Protein AF-A0A8T0FMI8-F1 (afdb_monomer)

Radius of gyration: 17.63 Å; Cα contacts (8 Å, |Δi|>4): 72; chains: 1; bounding box: 55×47×36 Å

Mean predicted aligned error: 11.27 Å

Sequence (90 aa):
MHTSSEDESTLPLQIYGYNSDLYQNISEAIALQKNQGLVGISVLLQTGDLSNSELRIITSQLHKIIHRVSYVDGEFF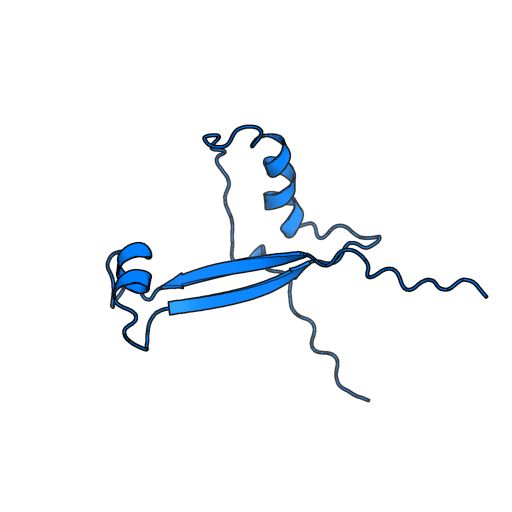IGSIPKIGYSKGS

InterPro domains:
  IPR001148 Alpha carbonic anhydrase domain [PF00194] (2-68)
  IPR036398 Alpha carbonic anhydrase domain superfamily [G3DSA:3.10.200.10] (1-81)
  IPR036398 Alpha carbonic anhydrase domain superfamily [SSF51069] (10-67)

Solvent-accessible surface area (backbone atoms only — not comparable to full-atom values): 6290 Å² total; per-residue (Å²): 138,81,87,87,75,73,77,64,71,66,44,79,48,76,49,78,50,60,43,69,93,82,31,96,46,64,68,56,46,63,74,63,64,60,95,75,47,74,48,79,48,78,44,81,41,66,74,64,101,70,80,60,72,51,48,42,69,59,60,70,52,49,81,73,53,79,51,100,86,52,85,78,93,78,90,86,54,81,82,40,55,80,85,83,78,82,79,78,85,127

Foldseek 3Di:
DDPPPPPQDKDKDKDKFFACVVDVDPVRCVVVPPPDTIDMDIDIDGDDPDDDPLCCQVVVCVVQCPDPPDDDDGDRDPVSDDDDDDDDDD

pLDDT: mean 72.22, std 14.01, range [36.0, 89.94]

Organism: Argiope bruennichi (NCBI:txid94029)

Nearest PDB structures (foldseek):
  7s97-assembly1_C  TM=3.856E-01  e=2.451E+00  Hemiselmis pacifica
  7tja-assembly1_R  TM=3.413E-01  e=5.064E+00  Proteomonas sulcata
  7tlf-assembly2_E  TM=3.661E-01  e=6.594E+00  Proteomonas sulcata
  4v3p-assembly1_SQ  TM=2.045E-01  e=8.585E+00  Triticum aestivum

Secondary structure (DSSP, 8-state):
-----S----EEEEEEEE-TTT-SSHHHHHHH--SSSEEEEEEEE---SS--HHHHHHHHHHTT--STT--------GGGS---PPP---

Structure (mmCIF, N/CA/C/O backbone):
data_AF-A0A8T0FMI8-F1
#
_entry.id   AF-A0A8T0FMI8-F1
#
loop_
_atom_site.group_PDB
_atom_site.id
_atom_site.type_symbol
_atom_site.label_atom_id
_atom_site.label_alt_id
_atom_site.label_comp_id
_atom_site.label_asym_id
_atom_site.label_entity_id
_atom_site.label_seq_id
_atom_site.pdbx_PDB_ins_code
_atom_site.Cartn_x
_atom_site.Cartn_y
_atom_site.Cartn_z
_atom_site.occupancy
_atom_site.B_iso_or_equiv
_atom_site.auth_seq_id
_atom_site.auth_comp_id
_atom_site.auth_asym_id
_atom_site.auth_atom_id
_atom_site.pdbx_PDB_model_num
ATOM 1 N N . MET A 1 1 ? 38.497 -13.594 -11.105 1.00 36.09 1 MET A N 1
ATOM 2 C CA . MET A 1 1 ? 37.475 -13.635 -10.040 1.00 36.09 1 MET A CA 1
ATOM 3 C C . MET A 1 1 ? 36.672 -12.349 -10.137 1.00 36.09 1 MET A C 1
ATOM 5 O O . MET A 1 1 ? 37.190 -11.312 -9.758 1.00 36.09 1 MET A O 1
ATOM 9 N N . HIS A 1 2 ? 35.491 -12.390 -10.755 1.00 36.00 2 HIS A N 1
ATOM 10 C CA . HIS A 1 2 ? 34.528 -11.286 -10.714 1.00 36.00 2 HIS A CA 1
ATOM 11 C C . HIS A 1 2 ? 33.522 -11.644 -9.624 1.00 36.00 2 HIS A C 1
ATOM 13 O O . HIS A 1 2 ? 32.842 -12.663 -9.723 1.00 36.00 2 HIS A O 1
ATOM 19 N N . THR A 1 3 ? 33.498 -10.868 -8.548 1.00 44.38 3 THR A N 1
ATOM 20 C CA . THR A 1 3 ? 32.476 -10.963 -7.508 1.00 44.38 3 THR A CA 1
ATOM 21 C C . THR A 1 3 ? 31.218 -10.280 -8.036 1.00 44.38 3 THR A C 1
ATOM 23 O O . THR A 1 3 ? 31.012 -9.093 -7.810 1.00 44.38 3 THR A O 1
ATOM 26 N N . SER A 1 4 ? 30.404 -11.009 -8.798 1.00 45.84 4 SER A N 1
ATOM 27 C CA . SER A 1 4 ? 29.043 -10.585 -9.140 1.00 45.84 4 SER A CA 1
ATOM 28 C C . SER A 1 4 ? 28.132 -10.940 -7.970 1.00 45.84 4 SER A C 1
ATOM 30 O O . SER A 1 4 ? 27.468 -11.970 -7.970 1.00 45.84 4 SER A O 1
ATOM 32 N N . SER A 1 5 ? 28.183 -10.136 -6.917 1.00 50.78 5 SER A N 1
ATOM 33 C CA . SER A 1 5 ? 27.259 -10.230 -5.786 1.00 50.78 5 SER A CA 1
ATOM 34 C C . SER A 1 5 ? 26.867 -8.824 -5.353 1.00 50.78 5 SER A C 1
ATOM 36 O O . SER A 1 5 ? 26.997 -8.456 -4.189 1.00 50.78 5 SER A O 1
ATOM 38 N N . GLU A 1 6 ? 26.470 -8.010 -6.324 1.00 51.72 6 GLU A N 1
ATOM 39 C CA . GLU A 1 6 ? 25.589 -6.889 -6.045 1.00 51.72 6 GLU A CA 1
ATOM 40 C C . GLU A 1 6 ? 24.179 -7.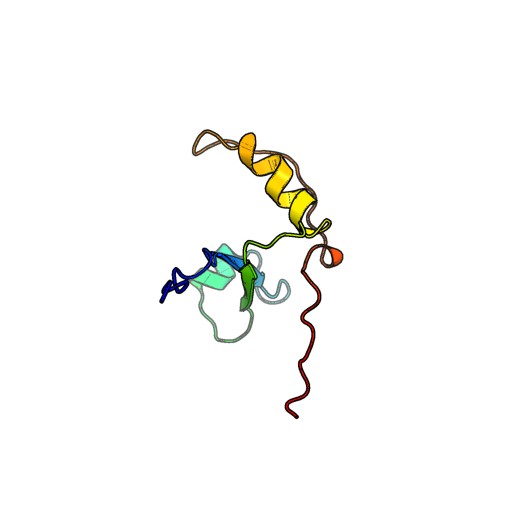448 -6.183 1.00 51.72 6 GLU A C 1
ATOM 42 O O . GLU A 1 6 ? 23.790 -7.932 -7.243 1.00 51.72 6 GLU A O 1
ATOM 47 N N . ASP A 1 7 ? 23.497 -7.500 -5.045 1.00 55.50 7 ASP A N 1
ATOM 48 C CA . ASP A 1 7 ? 22.084 -7.807 -4.885 1.00 55.50 7 ASP A CA 1
ATOM 49 C C . ASP A 1 7 ? 21.289 -7.043 -5.960 1.00 55.50 7 ASP A C 1
ATOM 51 O O . ASP A 1 7 ? 21.140 -5.821 -5.893 1.00 55.50 7 ASP A O 1
ATOM 55 N N . GLU A 1 8 ? 20.887 -7.760 -7.014 1.00 57.81 8 GLU A N 1
ATOM 56 C CA . GLU A 1 8 ? 19.954 -7.293 -8.038 1.00 57.81 8 GLU A CA 1
ATOM 57 C C . GLU A 1 8 ? 18.768 -6.648 -7.314 1.00 57.81 8 GLU A C 1
ATOM 59 O O . GLU A 1 8 ? 18.051 -7.323 -6.573 1.00 57.81 8 GLU A O 1
ATOM 64 N N . SER A 1 9 ? 18.643 -5.324 -7.459 1.00 68.25 9 SER A N 1
ATOM 65 C CA . SER A 1 9 ? 17.823 -4.446 -6.620 1.00 68.25 9 SER A CA 1
ATOM 66 C C . SER A 1 9 ? 16.412 -4.999 -6.422 1.00 68.25 9 SER A C 1
ATOM 68 O O . SER A 1 9 ? 15.522 -4.822 -7.255 1.00 68.25 9 SER A O 1
ATOM 70 N N . THR A 1 10 ? 16.210 -5.700 -5.305 1.00 72.00 10 THR A N 1
ATOM 71 C CA . THR A 1 10 ? 14.927 -6.312 -4.985 1.00 72.00 10 THR A CA 1
ATOM 72 C C . THR A 1 10 ? 14.064 -5.289 -4.256 1.00 72.00 10 THR A C 1
ATOM 74 O O . THR A 1 10 ? 14.423 -4.814 -3.178 1.00 72.00 10 THR A O 1
ATOM 77 N N . LEU A 1 11 ? 12.896 -4.960 -4.808 1.00 80.50 11 LEU A N 1
ATOM 78 C CA . LEU A 1 11 ? 11.966 -4.001 -4.211 1.00 80.50 11 LEU A CA 1
ATOM 79 C C . LEU A 1 11 ? 10.706 -4.705 -3.688 1.00 80.50 11 LEU A C 1
ATOM 81 O O . LEU A 1 11 ? 10.055 -5.433 -4.440 1.00 80.50 11 LEU A O 1
ATOM 85 N N . PRO A 1 12 ? 10.305 -4.486 -2.423 1.00 79.00 12 PRO A N 1
ATOM 86 C CA . PRO A 1 12 ? 9.059 -5.035 -1.909 1.00 79.00 12 PRO A CA 1
ATOM 87 C C . PRO A 1 12 ? 7.857 -4.227 -2.415 1.00 79.00 12 PRO A C 1
ATOM 89 O O . PRO A 1 12 ? 7.713 -3.044 -2.108 1.00 79.00 12 PRO A O 1
ATOM 92 N N . LEU A 1 13 ? 6.946 -4.884 -3.130 1.00 81.62 13 LEU A N 1
ATOM 93 C CA . LEU A 1 13 ? 5.599 -4.387 -3.388 1.00 81.62 13 LEU A CA 1
ATOM 94 C C . LEU A 1 13 ? 4.662 -4.914 -2.301 1.00 81.62 13 LEU A C 1
ATOM 96 O O . LEU A 1 13 ? 4.496 -6.124 -2.146 1.00 81.62 13 LEU A O 1
ATOM 100 N N . GLN A 1 14 ? 4.038 -4.001 -1.562 1.00 84.31 14 GLN A N 1
ATOM 101 C CA . GLN A 1 14 ? 3.132 -4.338 -0.468 1.00 84.31 14 GLN A CA 1
ATOM 102 C C . GLN A 1 14 ? 1.702 -3.960 -0.836 1.00 84.31 14 GLN A C 1
ATOM 104 O O . GLN A 1 14 ? 1.427 -2.823 -1.218 1.00 84.31 14 GLN A O 1
ATOM 109 N N . ILE A 1 15 ? 0.794 -4.918 -0.698 1.00 84.38 15 ILE A N 1
ATOM 110 C CA . ILE A 1 15 ? -0.638 -4.746 -0.918 1.00 84.38 15 ILE A CA 1
ATOM 111 C C . ILE A 1 15 ? -1.331 -5.001 0.415 1.00 84.38 15 ILE A C 1
ATOM 113 O O . ILE A 1 15 ? -1.149 -6.055 1.027 1.00 84.38 15 ILE A O 1
ATOM 117 N N . TYR A 1 16 ? -2.131 -4.034 0.852 1.00 85.81 16 TYR A N 1
ATOM 118 C CA . TYR A 1 16 ? -2.895 -4.113 2.090 1.00 85.81 16 TYR A CA 1
ATOM 119 C C . TYR A 1 16 ? -4.384 -4.214 1.784 1.00 85.81 16 TYR A C 1
ATOM 121 O O . TYR A 1 16 ? -4.900 -3.511 0.917 1.00 85.81 16 TYR A O 1
ATOM 129 N N . GLY A 1 17 ? -5.071 -5.073 2.526 1.00 87.00 17 GLY A N 1
ATOM 130 C CA . GLY A 1 17 ? -6.518 -5.221 2.491 1.00 87.00 17 GLY A CA 1
ATOM 131 C C . GLY A 1 17 ? -7.096 -5.296 3.897 1.00 87.00 17 GLY A C 1
ATOM 132 O O . GLY A 1 17 ? -6.380 -5.495 4.882 1.00 87.00 17 GLY A O 1
ATOM 133 N N . TYR A 1 18 ? -8.412 -5.153 3.985 1.00 89.81 18 TYR A N 1
ATOM 134 C CA . TYR A 1 18 ? -9.150 -5.297 5.231 1.00 89.81 18 TYR A CA 1
ATOM 135 C C . TYR A 1 18 ? -10.461 -6.052 4.995 1.00 89.81 18 TYR A C 1
ATOM 137 O O . TYR A 1 18 ? -10.951 -6.121 3.868 1.00 89.81 18 TYR A O 1
ATOM 145 N N . ASN A 1 19 ? -11.023 -6.631 6.055 1.00 88.38 19 ASN A N 1
ATOM 146 C CA . ASN A 1 19 ? -12.340 -7.252 6.014 1.00 88.38 19 ASN A CA 1
ATOM 147 C C . ASN A 1 19 ? -13.429 -6.170 6.102 1.00 88.38 19 ASN A C 1
ATOM 149 O O . ASN A 1 19 ? -13.610 -5.557 7.157 1.00 88.38 19 ASN A O 1
ATOM 153 N N . SER A 1 20 ? -14.158 -5.960 5.005 1.00 88.75 20 SER A N 1
ATOM 154 C CA . SER A 1 20 ? -15.236 -4.969 4.906 1.00 88.75 20 SER A CA 1
ATOM 155 C C . SER A 1 20 ? -16.479 -5.301 5.731 1.00 88.75 20 SER A C 1
ATOM 157 O O . SER A 1 20 ? -17.275 -4.408 5.997 1.00 88.75 20 SER A O 1
ATOM 159 N N . ASP A 1 21 ? -16.646 -6.551 6.168 1.00 89.94 21 ASP A N 1
ATOM 160 C CA . ASP A 1 21 ? -17.739 -6.927 7.075 1.00 89.94 21 ASP A CA 1
ATOM 161 C C . ASP A 1 21 ? -17.469 -6.445 8.508 1.00 89.94 21 ASP A C 1
ATOM 163 O O . ASP A 1 21 ? -18.389 -6.318 9.315 1.00 89.94 21 ASP A O 1
ATOM 167 N N . LEU A 1 22 ? -16.196 -6.189 8.835 1.00 87.50 22 LEU A N 1
ATOM 168 C CA . LEU A 1 22 ? -15.749 -5.804 10.174 1.00 87.50 22 LEU A CA 1
ATOM 169 C C . LEU A 1 22 ? -15.430 -4.311 10.298 1.00 87.50 22 LEU A C 1
ATOM 171 O O . LEU A 1 22 ? -15.507 -3.777 11.404 1.00 87.50 22 LEU A O 1
ATOM 175 N N . TYR A 1 23 ? -15.076 -3.642 9.198 1.00 89.56 23 TYR A N 1
ATOM 176 C CA . TYR A 1 23 ? -14.670 -2.232 9.188 1.00 89.56 23 TYR A CA 1
ATOM 177 C C . TYR A 1 23 ? -15.243 -1.502 7.973 1.00 89.56 23 TYR A C 1
ATOM 179 O O . TYR A 1 23 ? -15.446 -2.102 6.921 1.00 89.56 23 TYR A O 1
ATOM 187 N N . GLN A 1 24 ? -15.45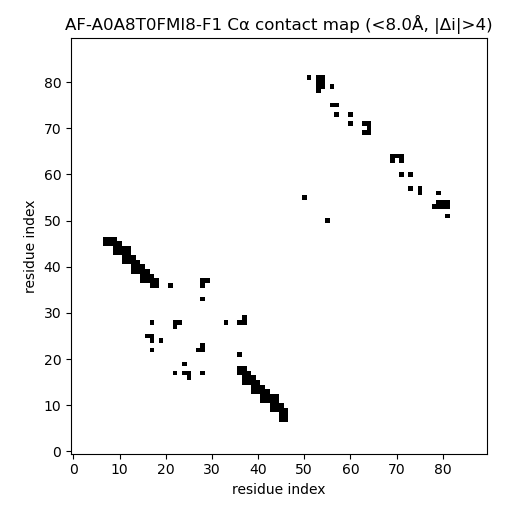8 -0.192 8.080 1.00 89.69 24 GLN A N 1
ATOM 188 C CA . GLN A 1 24 ? -15.966 0.623 6.972 1.00 89.69 24 GLN A CA 1
ATOM 189 C C . GLN A 1 24 ? -14.870 0.974 5.963 1.00 89.69 24 GLN A C 1
ATOM 191 O O . GLN A 1 24 ? -15.131 1.093 4.768 1.00 89.69 24 GLN A O 1
ATOM 196 N N . ASN A 1 25 ? -13.635 1.157 6.432 1.00 88.06 25 ASN A N 1
ATOM 197 C CA . ASN A 1 25 ? -12.494 1.527 5.599 1.00 88.06 25 ASN A CA 1
ATOM 198 C C . ASN A 1 25 ? -11.167 1.025 6.186 1.00 88.06 25 ASN A C 1
ATOM 200 O O . ASN A 1 25 ? -11.075 0.627 7.350 1.00 88.06 25 ASN A O 1
ATOM 204 N N . ILE A 1 26 ? -10.112 1.084 5.369 1.00 88.19 26 ILE A N 1
ATOM 205 C CA . ILE A 1 26 ? -8.782 0.612 5.762 1.00 88.19 26 ILE A CA 1
ATOM 206 C C . ILE A 1 26 ? -8.169 1.436 6.902 1.00 88.19 26 ILE A C 1
ATOM 208 O O . ILE A 1 26 ? -7.444 0.889 7.728 1.00 88.19 26 ILE A O 1
ATOM 212 N N . SER A 1 27 ? -8.473 2.736 6.987 1.00 89.75 27 SER A N 1
ATOM 213 C CA . SER A 1 27 ? -7.959 3.604 8.052 1.00 89.75 27 SER A CA 1
ATOM 214 C C . SER A 1 27 ? -8.513 3.199 9.416 1.00 89.75 27 SER A C 1
ATOM 216 O O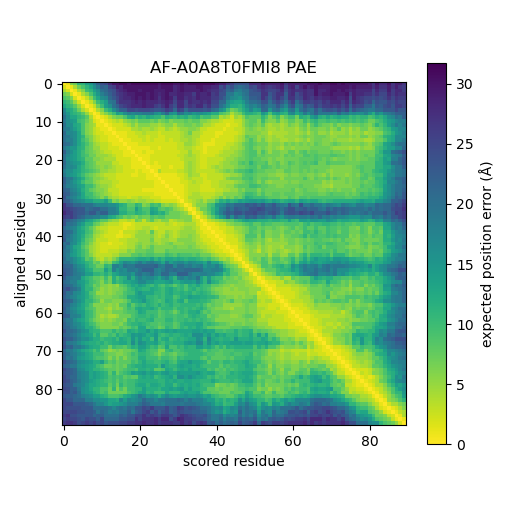 . SER A 1 27 ? -7.757 3.126 10.382 1.00 89.75 27 SER A O 1
ATOM 218 N N . GLU A 1 28 ? -9.803 2.874 9.487 1.00 88.44 28 GLU A N 1
ATOM 219 C CA . GLU A 1 28 ? -10.451 2.330 10.680 1.00 88.44 28 GLU A CA 1
ATOM 220 C C . GLU A 1 28 ? -9.854 0.971 11.065 1.00 88.44 28 GLU A C 1
ATOM 222 O O . GLU A 1 28 ? -9.481 0.769 12.221 1.00 88.44 28 GLU A O 1
ATOM 227 N N . ALA A 1 29 ? -9.682 0.068 10.094 1.00 88.19 29 ALA A N 1
ATOM 228 C CA . ALA A 1 29 ? -9.088 -1.246 10.332 1.00 88.19 29 ALA A CA 1
ATOM 229 C C . ALA A 1 29 ? -7.660 -1.149 10.910 1.00 88.19 29 ALA A C 1
ATOM 231 O O . ALA A 1 29 ? -7.319 -1.863 11.855 1.00 88.19 29 ALA A O 1
ATOM 232 N N . ILE A 1 30 ? -6.834 -0.233 10.388 1.00 86.56 30 ILE A N 1
ATOM 233 C CA . ILE A 1 30 ? -5.472 0.027 10.884 1.00 86.56 30 ILE A CA 1
ATOM 234 C C . ILE A 1 30 ? -5.497 0.662 12.279 1.00 86.56 30 ILE A C 1
ATOM 236 O O . ILE A 1 30 ? -4.716 0.262 13.142 1.00 86.56 30 ILE A O 1
ATOM 240 N N . ALA A 1 31 ? -6.378 1.638 12.515 1.00 86.31 31 ALA A N 1
ATOM 241 C CA . ALA A 1 31 ? -6.455 2.361 13.783 1.00 86.31 31 ALA A CA 1
ATOM 242 C C . ALA A 1 31 ? -6.927 1.476 14.942 1.00 86.31 31 ALA A C 1
ATOM 244 O O . ALA A 1 31 ? -6.461 1.631 16.069 1.00 86.31 31 ALA A O 1
ATOM 245 N N . LEU A 1 32 ? -7.852 0.552 14.675 1.00 81.12 32 LEU A N 1
ATOM 246 C CA . LEU A 1 32 ? -8.462 -0.270 15.715 1.00 81.12 32 LEU A CA 1
ATOM 247 C C . LEU A 1 32 ? -7.614 -1.485 16.112 1.00 81.12 32 LEU A C 1
ATOM 249 O O . LEU A 1 32 ? -7.863 -2.022 17.190 1.00 81.12 32 LEU A O 1
ATOM 253 N N . GLN A 1 33 ? -6.654 -1.920 15.280 1.00 65.38 33 GLN A N 1
ATOM 254 C CA . GLN A 1 33 ? -5.750 -3.070 15.508 1.00 65.38 33 GLN A CA 1
ATOM 255 C C . GLN A 1 33 ? -6.420 -4.305 16.145 1.00 65.38 33 GLN A C 1
ATOM 257 O O . GLN A 1 33 ? -5.771 -5.092 16.834 1.00 65.38 33 GLN A O 1
ATOM 262 N N . LYS A 1 34 ? -7.730 -4.511 15.958 1.00 60.25 34 LYS A N 1
ATOM 263 C CA . LYS A 1 34 ? -8.400 -5.678 16.528 1.00 60.25 34 LYS A CA 1
ATOM 264 C C . LYS A 1 34 ? -7.968 -6.872 15.691 1.00 60.25 34 LYS A C 1
ATOM 266 O O . LYS A 1 34 ? -8.252 -6.915 14.502 1.00 60.25 34 LYS A O 1
ATOM 271 N N . ASN A 1 35 ? -7.243 -7.782 16.341 1.00 61.25 35 ASN A N 1
ATOM 272 C CA . ASN A 1 35 ? -6.426 -8.908 15.860 1.00 61.25 35 ASN A CA 1
ATOM 273 C C . ASN A 1 35 ? -6.886 -9.755 14.649 1.00 61.25 35 ASN A C 1
ATOM 275 O O . ASN A 1 35 ? -6.1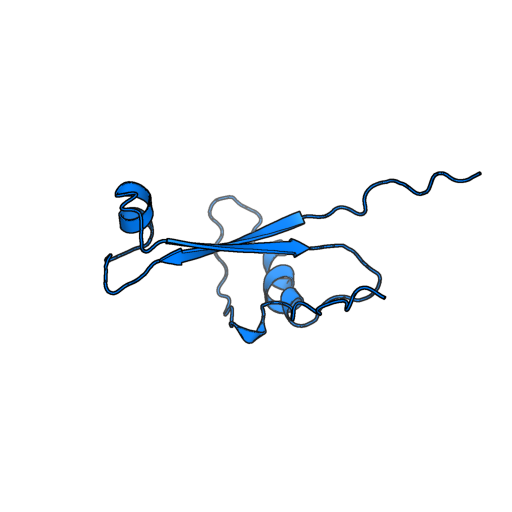88 -10.704 14.301 1.00 61.25 35 ASN A O 1
ATOM 279 N N . GLN A 1 36 ? -8.030 -9.502 14.017 1.00 65.75 36 GLN A N 1
ATOM 280 C CA . GLN A 1 36 ? -8.560 -10.283 12.905 1.00 65.75 36 GLN A CA 1
ATOM 281 C C . GLN A 1 36 ? -9.307 -9.351 11.941 1.00 65.75 36 GLN A C 1
ATOM 283 O O . GLN A 1 36 ? -10.384 -8.855 12.256 1.00 65.75 36 GLN A O 1
ATOM 288 N N . GLY A 1 37 ? -8.726 -9.090 10.768 1.00 75.69 37 GLY A N 1
ATOM 289 C CA . GLY A 1 37 ? -9.394 -8.342 9.696 1.00 75.69 37 GLY A CA 1
ATOM 290 C C . GLY A 1 37 ? -8.508 -7.385 8.900 1.00 75.69 37 GLY A C 1
ATOM 291 O O . GLY A 1 37 ? -9.035 -6.687 8.045 1.00 75.69 37 GLY A O 1
ATOM 292 N N . LEU A 1 38 ? -7.192 -7.381 9.133 1.00 85.50 38 LEU A N 1
ATOM 293 C CA . LEU A 1 38 ? -6.195 -6.845 8.201 1.00 85.50 38 LEU A CA 1
ATOM 294 C C . LEU A 1 38 ? -5.494 -8.003 7.486 1.00 85.50 38 LEU A C 1
ATOM 296 O O . LEU A 1 38 ? -5.170 -9.014 8.109 1.00 85.50 38 LEU A O 1
ATOM 300 N N . VAL A 1 39 ? -5.236 -7.840 6.191 1.00 84.19 39 VAL A N 1
ATOM 301 C CA . VAL A 1 39 ? -4.426 -8.759 5.385 1.00 84.19 39 VAL A CA 1
ATOM 302 C C . VAL A 1 39 ? -3.327 -7.972 4.681 1.00 84.19 39 VAL A C 1
ATOM 304 O O . VAL A 1 39 ? -3.569 -6.891 4.147 1.00 84.19 39 VAL A O 1
ATOM 307 N N . GLY A 1 40 ? -2.110 -8.510 4.694 1.00 82.38 40 GLY A N 1
ATOM 308 C CA . GLY A 1 40 ? -0.967 -7.960 3.973 1.00 82.38 40 GLY A CA 1
ATOM 309 C C . GLY A 1 40 ? -0.385 -9.010 3.037 1.00 82.38 40 GLY A C 1
ATOM 310 O O . GLY A 1 40 ? -0.149 -10.144 3.449 1.00 82.38 40 GLY A O 1
ATOM 311 N N . ILE A 1 41 ? -0.149 -8.630 1.785 1.00 81.81 41 ILE A N 1
ATOM 312 C CA . ILE A 1 41 ? 0.578 -9.430 0.798 1.00 81.81 41 ILE A CA 1
ATOM 313 C C . ILE A 1 41 ? 1.852 -8.663 0.454 1.00 81.81 41 ILE A C 1
ATOM 315 O O . ILE A 1 41 ? 1.790 -7.489 0.092 1.00 81.81 41 ILE A O 1
ATOM 319 N N . SER A 1 42 ? 3.002 -9.328 0.563 1.00 80.38 42 SER A N 1
ATOM 320 C CA . SER A 1 42 ? 4.296 -8.775 0.158 1.00 80.38 42 SER A CA 1
ATOM 321 C C . SER A 1 42 ? 4.856 -9.597 -0.993 1.00 80.38 42 SER A C 1
ATOM 323 O O . SER A 1 42 ? 4.979 -10.8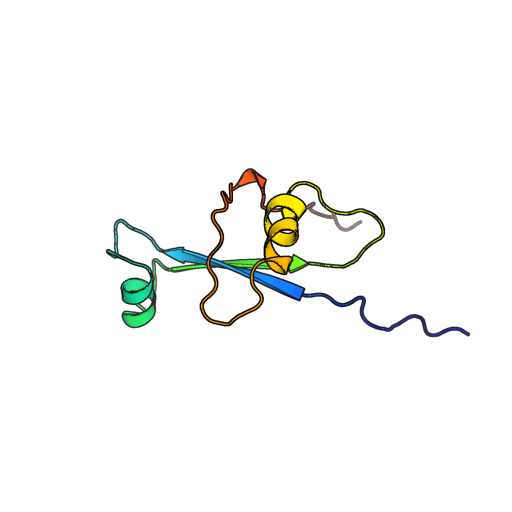18 -0.884 1.00 80.38 42 SER A O 1
ATOM 325 N N . VAL A 1 43 ? 5.178 -8.929 -2.096 1.00 77.31 43 VAL A N 1
ATOM 326 C CA . VAL A 1 43 ? 5.798 -9.524 -3.280 1.00 77.31 43 VAL A CA 1
ATOM 327 C C . VAL A 1 43 ? 7.163 -8.878 -3.467 1.00 77.31 43 VAL A C 1
ATOM 329 O O . VAL A 1 43 ? 7.268 -7.657 -3.549 1.00 77.31 43 VAL A O 1
ATOM 332 N N . LEU A 1 44 ? 8.213 -9.694 -3.537 1.00 78.38 44 LEU A N 1
ATOM 333 C CA . LEU A 1 44 ? 9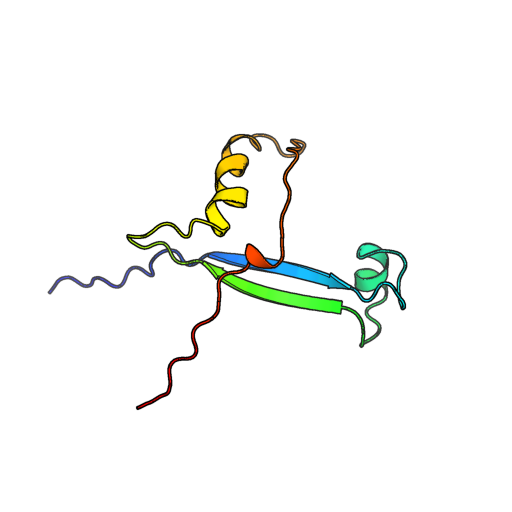.554 -9.222 -3.865 1.00 78.38 44 LEU A CA 1
ATOM 334 C C . LEU A 1 44 ? 9.679 -9.107 -5.386 1.00 78.38 44 LEU A C 1
ATOM 336 O O . LEU A 1 44 ? 9.524 -10.094 -6.103 1.00 78.38 44 LEU A O 1
ATOM 340 N N . LEU A 1 45 ? 9.915 -7.890 -5.869 1.00 76.19 45 LEU A N 1
ATOM 341 C CA . LEU A 1 45 ? 10.156 -7.599 -7.275 1.00 76.19 45 LEU A CA 1
ATOM 342 C C . LEU A 1 45 ? 11.655 -7.616 -7.529 1.00 76.19 45 LEU A C 1
ATOM 344 O O . LEU A 1 45 ? 12.383 -6.887 -6.868 1.00 76.19 45 LEU A O 1
ATOM 348 N N . GLN A 1 46 ? 12.091 -8.415 -8.496 1.00 73.00 46 GLN A N 1
ATOM 349 C CA . GLN A 1 46 ? 13.478 -8.471 -8.946 1.00 73.00 46 GLN A CA 1
ATOM 350 C C . GLN A 1 46 ? 13.563 -7.969 -10.381 1.00 73.00 46 GLN A C 1
ATOM 352 O O . GLN A 1 46 ? 12.711 -8.307 -11.211 1.00 73.00 46 GLN A O 1
ATOM 357 N N . THR A 1 47 ? 14.575 -7.158 -10.671 1.00 70.19 47 THR A N 1
ATOM 358 C CA . THR A 1 47 ? 14.962 -6.867 -12.049 1.00 70.19 47 THR A CA 1
ATOM 359 C C . THR A 1 47 ? 15.568 -8.119 -12.677 1.00 70.19 47 THR A C 1
ATOM 361 O O . THR A 1 47 ? 16.271 -8.900 -12.046 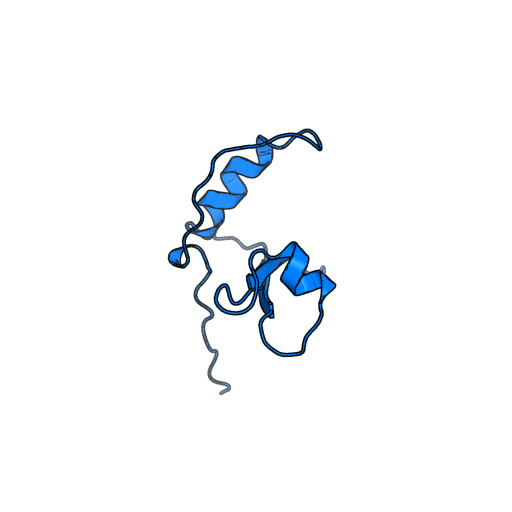1.00 70.19 47 THR A O 1
ATOM 364 N N . GLY A 1 48 ? 15.213 -8.360 -13.932 1.00 68.56 48 GLY A N 1
ATOM 365 C CA . GLY A 1 48 ? 15.715 -9.472 -14.726 1.00 68.56 48 GLY A CA 1
ATOM 366 C C . GLY A 1 48 ? 15.424 -9.216 -16.199 1.00 68.56 48 GLY A C 1
ATOM 367 O O . GLY A 1 48 ? 14.691 -8.284 -16.537 1.00 68.56 48 GLY A O 1
ATOM 368 N N . ASP A 1 49 ? 15.968 -10.052 -17.080 1.00 59.97 49 ASP A N 1
ATOM 369 C CA . ASP A 1 49 ? 15.946 -9.817 -18.534 1.00 59.97 49 ASP A CA 1
ATOM 370 C C . ASP A 1 49 ? 14.535 -9.813 -19.160 1.00 59.97 49 ASP A C 1
ATOM 372 O O . ASP A 1 49 ? 14.341 -9.328 -20.276 1.00 59.97 49 ASP A O 1
ATOM 376 N N . LEU A 1 50 ? 13.525 -10.335 -18.453 1.00 57.47 50 LEU A N 1
ATOM 377 C CA . LEU A 1 50 ? 12.142 -10.429 -18.923 1.00 57.47 50 LEU A CA 1
ATOM 378 C C . LEU A 1 50 ? 11.198 -9.575 -18.065 1.00 57.47 50 LEU A C 1
ATOM 380 O O . LEU A 1 50 ? 10.950 -9.867 -16.897 1.00 57.47 50 LEU A O 1
ATOM 384 N N . SER A 1 51 ? 10.598 -8.543 -18.672 1.00 61.47 51 SER A N 1
ATOM 385 C CA . SER A 1 51 ? 9.560 -7.741 -18.013 1.00 61.47 51 SER A CA 1
ATOM 386 C C . SER A 1 51 ? 8.278 -8.562 -17.824 1.00 61.47 51 SER A C 1
ATOM 388 O O . SER A 1 51 ? 7.715 -9.040 -18.813 1.00 61.47 51 SER A O 1
ATOM 390 N N . ASN A 1 52 ? 7.758 -8.660 -16.599 1.00 69.25 52 ASN A N 1
ATOM 391 C CA . ASN A 1 52 ? 6.431 -9.227 -16.363 1.00 69.25 52 ASN A CA 1
ATOM 392 C C . ASN A 1 52 ? 5.352 -8.287 -16.956 1.00 69.25 52 ASN A C 1
ATOM 394 O O . ASN A 1 52 ? 5.198 -7.141 -16.524 1.00 69.25 52 ASN A O 1
ATOM 398 N N . SER A 1 53 ? 4.607 -8.768 -17.959 1.00 69.19 53 SER A N 1
ATOM 399 C CA . SER A 1 53 ? 3.575 -7.994 -18.665 1.00 69.19 53 SER A CA 1
ATOM 400 C C . SER A 1 53 ? 2.427 -7.537 -17.767 1.00 69.19 53 SER A C 1
ATOM 402 O O . SER A 1 53 ? 1.841 -6.488 -18.020 1.00 69.19 53 SER A O 1
ATOM 404 N N . GLU A 1 54 ? 2.122 -8.299 -16.721 1.00 69.69 54 GLU A N 1
ATOM 405 C CA . GLU A 1 54 ? 1.045 -8.036 -15.767 1.00 69.69 54 GLU A CA 1
ATOM 406 C C . GLU A 1 54 ? 1.429 -6.885 -14.825 1.00 69.69 54 GLU A C 1
ATOM 408 O O . GLU A 1 54 ? 0.637 -5.971 -14.595 1.00 69.69 54 GLU A O 1
ATOM 413 N N . LEU A 1 55 ? 2.689 -6.855 -14.377 1.00 72.00 55 LEU A N 1
ATOM 414 C CA . LEU A 1 55 ? 3.237 -5.753 -13.577 1.00 72.00 55 LEU A CA 1
ATOM 415 C C . LEU A 1 55 ? 3.432 -4.466 -14.393 1.00 72.00 55 LEU A C 1
ATOM 417 O O . LEU A 1 55 ? 3.370 -3.365 -13.839 1.00 72.00 55 LEU A O 1
ATOM 421 N N . ARG A 1 56 ? 3.620 -4.578 -15.716 1.00 72.31 56 ARG A N 1
ATOM 422 C CA . ARG A 1 56 ? 3.803 -3.425 -16.614 1.00 72.31 56 ARG A CA 1
ATOM 423 C C . ARG A 1 56 ? 2.588 -2.497 -16.656 1.00 72.31 56 ARG A C 1
ATOM 425 O O . ARG A 1 56 ? 2.751 -1.303 -16.895 1.00 72.31 56 ARG A O 1
ATOM 432 N N . ILE A 1 57 ? 1.389 -3.007 -16.376 1.00 72.50 57 ILE A N 1
ATOM 433 C CA . ILE A 1 57 ? 0.170 -2.188 -16.270 1.00 72.50 57 ILE A CA 1
ATOM 434 C C . ILE A 1 57 ? 0.325 -1.115 -15.183 1.00 72.50 57 ILE A C 1
ATOM 436 O O . ILE A 1 57 ? -0.048 0.034 -15.400 1.00 72.50 57 ILE A O 1
ATOM 440 N N . ILE A 1 58 ? 0.957 -1.456 -14.059 1.00 70.81 58 ILE A N 1
ATOM 441 C CA . ILE A 1 58 ? 1.171 -0.534 -12.938 1.00 70.81 58 ILE A CA 1
ATOM 442 C C . ILE A 1 58 ? 2.396 0.339 -13.203 1.00 70.81 58 ILE A C 1
ATOM 444 O O . ILE A 1 58 ? 2.335 1.565 -13.107 1.00 70.81 58 ILE A O 1
ATOM 448 N N . THR A 1 59 ? 3.522 -0.280 -13.572 1.00 74.69 59 THR A N 1
ATOM 449 C CA . THR A 1 59 ? 4.800 0.437 -13.688 1.00 74.69 59 THR A CA 1
ATOM 450 C C . THR A 1 59 ? 4.840 1.399 -14.872 1.00 74.69 59 THR A C 1
ATOM 452 O O . THR A 1 59 ? 5.506 2.430 -14.795 1.00 74.69 59 THR A O 1
ATOM 455 N N . SER A 1 60 ? 4.070 1.139 -15.936 1.00 78.25 60 SER A N 1
ATOM 456 C CA . SER A 1 60 ? 3.985 2.034 -17.098 1.00 78.25 60 SER A CA 1
ATOM 457 C C . SER A 1 60 ? 3.360 3.388 -16.779 1.00 78.25 60 SER A C 1
ATOM 459 O O . SER A 1 60 ? 3.626 4.343 -17.500 1.00 78.25 60 SER A O 1
ATOM 461 N N . GLN A 1 61 ? 2.570 3.509 -15.711 1.00 78.50 61 GLN A N 1
ATOM 462 C CA . GLN A 1 61 ? 1.929 4.771 -15.334 1.00 78.50 61 GLN A CA 1
ATOM 463 C C . GLN A 1 61 ? 2.746 5.581 -14.321 1.00 78.50 61 GLN A C 1
ATOM 465 O O . GLN A 1 61 ? 2.534 6.787 -14.205 1.00 78.50 61 GLN A O 1
ATOM 470 N N . LEU A 1 62 ? 3.716 4.961 -13.636 1.00 78.25 62 LEU A N 1
ATOM 471 C CA . LEU A 1 62 ? 4.485 5.605 -12.562 1.00 78.25 62 LEU A CA 1
ATOM 472 C C . LEU A 1 62 ? 5.237 6.858 -13.023 1.00 78.25 62 LEU A C 1
ATOM 474 O O . LEU A 1 62 ? 5.320 7.821 -12.270 1.00 78.25 62 LEU A O 1
ATOM 478 N N . HIS A 1 63 ? 5.709 6.897 -14.274 1.00 80.50 63 HIS A N 1
ATOM 479 C CA . HIS A 1 63 ? 6.401 8.072 -14.825 1.00 80.50 63 HIS A CA 1
ATOM 480 C C . HIS A 1 63 ? 5.524 9.337 -14.882 1.00 80.50 63 HIS A C 1
ATOM 482 O O . HIS A 1 63 ? 6.050 10.439 -15.012 1.00 80.50 63 HIS A O 1
ATOM 488 N N . LYS A 1 64 ? 4.195 9.193 -14.794 1.00 81.69 64 LYS A N 1
ATOM 489 C CA . LYS A 1 64 ? 3.243 10.312 -14.767 1.00 81.69 64 LYS A CA 1
ATOM 490 C C . LYS A 1 64 ? 3.068 10.892 -13.358 1.00 81.69 64 LYS A C 1
ATOM 492 O O . LYS A 1 64 ? 2.572 12.006 -13.217 1.00 81.69 64 LYS A O 1
ATOM 497 N N . ILE A 1 65 ? 3.494 10.173 -12.316 1.00 79.81 65 ILE A N 1
ATOM 498 C CA . ILE A 1 65 ? 3.423 10.601 -10.912 1.00 79.81 65 ILE A CA 1
ATOM 499 C C . ILE A 1 65 ? 4.735 11.303 -10.550 1.00 79.81 65 ILE A C 1
ATOM 501 O O . ILE A 1 65 ? 5.626 10.729 -9.932 1.00 79.81 65 ILE A O 1
ATOM 505 N N . ILE A 1 66 ? 4.871 12.557 -10.978 1.00 82.81 66 ILE A N 1
ATOM 506 C CA . ILE A 1 66 ? 6.114 13.333 -10.803 1.00 82.81 66 ILE A CA 1
ATOM 507 C C . ILE A 1 66 ? 6.092 14.125 -9.488 1.00 82.81 66 ILE A C 1
ATOM 509 O O . ILE A 1 66 ? 7.118 14.310 -8.835 1.00 82.81 66 ILE A O 1
ATOM 513 N N . HIS A 1 67 ? 4.911 14.584 -9.071 1.00 84.44 67 HIS A N 1
ATOM 514 C CA . HIS A 1 67 ? 4.730 15.380 -7.859 1.00 84.44 67 HIS A CA 1
ATOM 515 C C . HIS A 1 67 ? 3.954 14.611 -6.792 1.00 84.44 67 HIS A C 1
ATOM 517 O O . HIS A 1 67 ? 3.083 13.802 -7.107 1.00 84.44 67 HIS A O 1
ATOM 523 N N . ARG A 1 68 ? 4.203 14.947 -5.521 1.00 79.19 68 ARG A N 1
ATOM 524 C CA . ARG A 1 68 ? 3.607 14.310 -4.332 1.00 79.19 68 ARG A CA 1
ATOM 525 C C . ARG A 1 68 ? 2.067 14.240 -4.331 1.00 79.19 68 ARG A C 1
ATOM 527 O O . ARG A 1 68 ? 1.516 13.419 -3.614 1.00 79.19 68 ARG A O 1
ATOM 534 N N . VAL A 1 69 ? 1.386 15.090 -5.102 1.00 84.38 69 VAL A N 1
ATOM 535 C CA . VAL A 1 69 ? -0.088 15.182 -5.167 1.00 84.38 69 VAL A CA 1
ATOM 536 C C . VAL A 1 69 ? -0.611 14.833 -6.572 1.00 84.38 69 VAL A C 1
ATOM 538 O O . VAL A 1 69 ? -1.658 15.308 -6.997 1.00 84.38 69 VAL A O 1
ATOM 541 N N . SER A 1 70 ? 0.141 14.038 -7.336 1.00 83.44 70 SER A N 1
ATOM 542 C CA . SER A 1 70 ? -0.294 13.586 -8.664 1.00 83.44 70 SER A CA 1
ATOM 543 C C . SER A 1 70 ? -1.155 12.334 -8.535 1.00 83.44 70 SER A C 1
ATOM 545 O O . SER A 1 70 ? -0.808 11.420 -7.789 1.00 83.44 70 SER A O 1
ATOM 547 N N . TYR A 1 71 ? -2.235 12.279 -9.307 1.00 79.62 71 TYR A N 1
ATOM 548 C CA . TYR A 1 71 ? -3.114 11.120 -9.415 1.00 79.62 71 TYR A CA 1
ATOM 549 C C . TYR A 1 71 ? -3.162 10.671 -10.872 1.00 79.62 71 TYR A C 1
ATOM 551 O O . TYR A 1 71 ? -3.118 11.497 -11.785 1.00 79.62 71 TYR A O 1
ATOM 559 N N . VAL A 1 72 ? -3.235 9.362 -11.085 1.00 81.62 72 VAL A N 1
ATOM 560 C CA . VAL A 1 72 ? -3.417 8.757 -12.405 1.00 81.62 72 VAL A CA 1
ATOM 561 C C . VAL A 1 72 ? -4.429 7.643 -12.264 1.00 81.62 72 VAL A C 1
ATOM 563 O O . VAL A 1 72 ? -4.315 6.824 -11.352 1.00 81.62 72 VAL A O 1
ATOM 566 N N . ASP A 1 73 ? -5.389 7.609 -13.178 1.00 81.75 73 ASP A N 1
ATOM 567 C CA . ASP A 1 73 ? -6.366 6.534 -13.224 1.00 81.75 73 ASP A CA 1
ATOM 568 C C . ASP A 1 73 ? -5.695 5.247 -13.706 1.00 81.75 73 ASP A C 1
ATOM 570 O O . ASP A 1 73 ? -4.954 5.221 -14.696 1.00 81.75 73 ASP A O 1
ATOM 574 N N . GLY A 1 74 ? -5.959 4.156 -12.999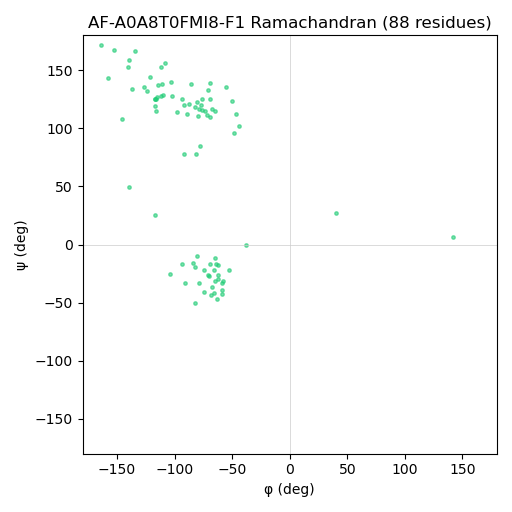 1.00 72.88 74 GLY A N 1
ATOM 575 C CA . GLY A 1 74 ? -5.434 2.844 -13.328 1.00 72.88 74 GLY A CA 1
ATOM 576 C C . GLY A 1 74 ? -6.293 1.756 -12.713 1.00 72.88 74 GLY A C 1
ATOM 577 O O . GLY A 1 74 ? -6.795 1.900 -11.601 1.00 72.88 74 GLY A O 1
ATOM 578 N N . GLU A 1 75 ? -6.444 0.659 -13.445 1.00 71.94 75 GLU A N 1
ATOM 579 C CA . GLU A 1 75 ? -7.115 -0.534 -12.948 1.00 71.94 75 GLU A CA 1
ATOM 580 C C . GLU A 1 75 ? -6.064 -1.578 -12.564 1.00 71.94 75 GLU A C 1
ATOM 582 O O . GLU A 1 75 ? -5.163 -1.898 -13.343 1.00 71.94 75 GLU A O 1
ATOM 587 N N . PHE A 1 76 ? -6.169 -2.095 -11.341 1.00 68.31 76 PHE A N 1
ATOM 588 C CA . PHE A 1 76 ? -5.331 -3.172 -10.830 1.00 68.31 76 PHE A CA 1
ATOM 589 C C . PHE A 1 76 ? -6.218 -4.378 -10.531 1.00 68.31 76 PHE A C 1
ATOM 591 O O . PHE A 1 76 ? -7.132 -4.299 -9.711 1.00 68.31 76 PHE A O 1
ATOM 598 N N . PHE A 1 77 ? -5.951 -5.495 -11.202 1.00 68.19 77 PHE A N 1
ATOM 599 C CA . PHE A 1 77 ? -6.728 -6.723 -11.065 1.00 68.19 77 PHE A CA 1
ATOM 600 C C . PHE A 1 77 ? -5.927 -7.777 -10.304 1.00 68.19 77 PHE A C 1
ATOM 602 O O . PHE A 1 77 ? -4.703 -7.776 -10.336 1.00 68.19 77 PHE A O 1
ATOM 609 N N . ILE A 1 78 ? -6.594 -8.748 -9.673 1.00 64.31 78 ILE A N 1
ATOM 610 C CA . ILE A 1 78 ? -5.905 -9.864 -8.991 1.00 64.31 78 ILE A CA 1
ATOM 611 C C . ILE A 1 78 ? -5.001 -10.647 -9.961 1.00 64.31 78 ILE A C 1
ATOM 613 O O . ILE A 1 78 ? -3.939 -11.118 -9.566 1.00 64.31 78 ILE A O 1
ATOM 617 N N . GLY A 1 79 ? -5.369 -10.724 -11.246 1.00 64.81 79 GLY A N 1
ATOM 618 C CA . GLY A 1 79 ? -4.518 -11.300 -12.295 1.00 64.81 79 GLY A CA 1
ATOM 619 C C . GLY A 1 79 ? -3.222 -10.523 -12.560 1.00 64.81 79 GLY A C 1
ATOM 620 O O . GLY A 1 79 ? -2.342 -11.040 -13.233 1.00 64.81 79 GLY A O 1
ATOM 621 N N . SER A 1 80 ? -3.087 -9.307 -12.024 1.00 64.25 80 SER A N 1
ATOM 622 C CA . SER A 1 80 ? -1.858 -8.513 -12.062 1.00 64.25 80 SER A CA 1
ATOM 623 C C . SER A 1 80 ? -0.834 -8.926 -10.996 1.00 64.25 80 SER A C 1
ATOM 625 O O . SER A 1 80 ? 0.302 -8.452 -11.022 1.00 64.25 80 SER A O 1
ATOM 627 N N . ILE A 1 81 ? -1.220 -9.789 -10.047 1.00 68.81 81 ILE A N 1
ATOM 628 C CA . ILE A 1 81 ? -0.316 -10.342 -9.036 1.00 68.81 81 ILE A CA 1
ATOM 629 C C . ILE A 1 81 ? 0.466 -11.504 -9.673 1.00 68.81 81 ILE A C 1
ATOM 631 O O . ILE A 1 81 ? -0.161 -12.465 -10.129 1.00 68.81 81 ILE A O 1
ATOM 635 N N . PRO A 1 82 ? 1.815 -11.464 -9.685 1.00 64.75 82 PRO A N 1
ATOM 636 C CA . PRO A 1 82 ? 2.623 -12.530 -10.263 1.00 64.75 82 PRO A CA 1
ATOM 637 C C . PRO A 1 82 ? 2.287 -13.887 -9.644 1.00 64.75 82 PRO A C 1
ATOM 639 O O . PRO A 1 82 ? 2.198 -14.023 -8.420 1.00 64.75 82 PRO A O 1
ATOM 642 N N . LYS A 1 83 ? 2.155 -14.918 -10.482 1.00 65.19 83 LYS A N 1
ATOM 643 C CA . LYS A 1 83 ? 2.024 -16.295 -9.996 1.00 65.19 83 LYS A CA 1
ATOM 644 C C . LYS A 1 83 ? 3.314 -16.704 -9.287 1.00 65.19 83 LYS A C 1
ATOM 646 O O . LYS A 1 83 ? 4.361 -16.833 -9.916 1.00 65.19 83 LYS A O 1
ATOM 651 N N . ILE A 1 84 ? 3.224 -16.950 -7.985 1.00 59.69 84 ILE A N 1
ATOM 652 C CA . ILE A 1 84 ? 4.302 -17.559 -7.203 1.00 59.69 84 ILE A CA 1
ATOM 653 C C . ILE A 1 84 ? 4.457 -19.029 -7.613 1.00 59.69 84 ILE A C 1
ATOM 655 O O . ILE A 1 84 ? 3.589 -19.862 -7.353 1.00 59.69 84 ILE A O 1
ATOM 659 N N . GLY A 1 85 ? 5.555 -19.344 -8.302 1.00 52.81 85 GLY A N 1
ATOM 660 C CA . GLY A 1 85 ? 5.945 -20.717 -8.604 1.00 52.81 85 GLY A CA 1
ATOM 661 C C . GLY A 1 85 ? 6.535 -21.386 -7.364 1.00 52.81 85 GLY A C 1
ATOM 662 O O . GLY A 1 85 ? 7.487 -20.879 -6.777 1.00 52.81 85 GLY A O 1
ATOM 663 N N . TYR A 1 86 ? 5.987 -22.531 -6.961 1.00 39.28 86 TYR A N 1
ATOM 664 C CA . TYR A 1 86 ? 6.587 -23.350 -5.910 1.00 39.28 86 TYR A CA 1
ATOM 665 C C . TYR A 1 86 ? 7.749 -24.157 -6.496 1.00 39.28 86 TYR A C 1
ATOM 667 O O . TYR A 1 86 ? 7.537 -25.017 -7.352 1.00 39.28 86 TYR A O 1
ATOM 675 N N . SER A 1 87 ? 8.973 -23.912 -6.023 1.00 39.50 87 SER A N 1
ATOM 676 C CA . SER A 1 87 ? 10.095 -24.822 -6.268 1.00 39.50 87 SER A CA 1
ATOM 677 C C . SER A 1 87 ? 9.939 -26.041 -5.358 1.00 39.50 87 SER A C 1
ATOM 679 O O . SER A 1 87 ? 9.955 -25.909 -4.132 1.00 39.50 87 SER A O 1
ATOM 681 N N . LYS A 1 88 ? 9.750 -27.235 -5.934 1.00 45.97 88 LYS A N 1
ATOM 682 C CA . LYS A 1 88 ? 9.901 -28.476 -5.167 1.00 45.97 88 LYS A CA 1
ATOM 683 C C . LYS A 1 88 ? 11.391 -28.662 -4.894 1.00 45.97 88 LYS A C 1
ATOM 685 O O . LYS A 1 88 ? 12.150 -28.919 -5.824 1.00 45.97 88 LYS A O 1
ATOM 690 N N . GLY A 1 89 ? 11.779 -28.529 -3.625 1.00 47.97 89 GLY A N 1
ATOM 691 C CA . GLY A 1 89 ? 13.107 -28.921 -3.159 1.00 47.97 89 GLY A CA 1
ATOM 692 C C . GLY A 1 89 ? 13.412 -30.344 -3.624 1.00 47.97 89 GLY A C 1
ATOM 693 O O . GLY A 1 89 ? 12.592 -31.243 -3.422 1.00 47.97 89 GLY A O 1
ATOM 694 N N . SER A 1 90 ? 14.526 -30.484 -4.339 1.00 50.38 90 SER A N 1
ATOM 695 C CA . SER A 1 90 ? 15.080 -31.758 -4.807 1.00 50.38 90 SER A CA 1
ATOM 696 C C . SER A 1 90 ? 15.865 -32.430 -3.693 1.00 50.38 90 SER A C 1
ATOM 698 O O . SER A 1 90 ? 16.516 -31.682 -2.929 1.00 50.38 90 SER A O 1
#